Protein AF-A0A6V7NGW8-F1 (afdb_monomer)

pLDDT: mean 81.23, std 18.06, range [27.22, 96.5]

Organism: NCBI:txid296719

Foldseek 3Di:
DDDDDDDPDDPPPDQDQAKDWDWDADLVRDIAIEIEGSVCCSVCVVVDDQLFDKDKDDWDKDQPPDFAAADPDRIHIYDDPPIDIDTDDDPDPPPPSDDFDADDPVCVVVCVVVRRYDHDHDAAFDDKDDWDDPPPPPDTDIDTDGDD

Solvent-accessible surface area (backbone atoms only — not comparable to full-atom values): 9676 Å² total; per-residue (Å²): 141,81,83,86,74,81,84,88,76,75,78,77,85,67,86,57,90,44,59,42,81,45,81,46,69,49,100,82,73,52,61,37,44,31,37,28,48,44,93,48,20,68,72,48,56,87,76,60,59,90,90,64,49,67,53,74,46,66,60,45,79,42,76,50,81,63,64,55,29,85,56,100,40,70,43,28,39,38,56,51,96,74,38,44,79,43,81,56,93,67,91,71,80,69,89,74,75,72,86,81,67,70,56,59,72,89,51,52,72,77,43,66,93,49,57,53,52,58,80,38,80,82,62,47,80,75,46,72,54,74,77,41,55,72,89,82,47,98,52,76,44,64,54,72,43,68,44,117

Structure (mmCIF, N/CA/C/O backbone):
data_AF-A0A6V7NGW8-F1
#
_entry.id   AF-A0A6V7NGW8-F1
#
loop_
_atom_site.group_PDB
_atom_site.id
_atom_site.type_symbol
_atom_site.label_atom_id
_atom_site.label_alt_id
_atom_site.label_comp_id
_atom_site.label_asym_id
_atom_site.label_entity_id
_atom_site.label_seq_id
_atom_site.pdbx_PDB_ins_code
_atom_site.Cartn_x
_atom_site.Cartn_y
_atom_site.Cartn_z
_atom_site.occupancy
_atom_site.B_iso_or_equiv
_atom_site.auth_seq_id
_atom_site.auth_comp_id
_atom_site.auth_asym_id
_atom_site.auth_atom_id
_atom_site.pdbx_PDB_model_num
ATOM 1 N N . MET A 1 1 ? -22.404 27.599 -15.598 1.00 33.62 1 MET A N 1
ATOM 2 C CA . MET A 1 1 ? -21.267 26.719 -15.937 1.00 33.62 1 MET A CA 1
ATOM 3 C C . MET A 1 1 ? -20.062 27.189 -15.145 1.00 33.62 1 MET A C 1
ATOM 5 O O . MET A 1 1 ? -19.539 28.249 -15.450 1.00 33.62 1 MET A O 1
ATOM 9 N N . ALA A 1 2 ? -19.685 26.468 -14.091 1.00 27.22 2 ALA A N 1
ATOM 10 C CA . ALA A 1 2 ? -18.487 26.752 -13.308 1.00 27.22 2 ALA A CA 1
ATOM 11 C C . ALA A 1 2 ? -17.600 25.507 -13.375 1.00 27.22 2 ALA A C 1
ATOM 13 O O . ALA A 1 2 ? -17.981 24.446 -12.884 1.00 27.22 2 ALA A O 1
ATOM 14 N N . GLY A 1 3 ? -16.470 25.623 -14.073 1.00 31.20 3 GLY A N 1
ATOM 15 C CA . GLY A 1 3 ? -15.442 24.592 -14.102 1.00 31.20 3 GLY A CA 1
ATOM 16 C C . GLY A 1 3 ? -14.698 24.587 -12.772 1.00 31.20 3 GLY A C 1
ATOM 17 O O . GLY A 1 3 ? -14.159 25.612 -12.360 1.00 31.20 3 GLY A O 1
ATOM 18 N N . LEU A 1 4 ? -14.689 23.441 -12.095 1.00 32.66 4 LEU A N 1
ATOM 19 C CA . LEU A 1 4 ? -13.860 23.199 -10.919 1.00 32.66 4 LEU A CA 1
ATOM 20 C C . LEU A 1 4 ? -12.409 23.030 -11.379 1.00 32.66 4 LEU A C 1
ATOM 22 O O . LEU A 1 4 ? -12.012 21.974 -11.867 1.00 32.66 4 LEU A O 1
ATOM 26 N N . GLY A 1 5 ? -11.640 24.111 -11.262 1.00 30.05 5 GLY A N 1
ATOM 27 C CA . GLY A 1 5 ? -10.188 24.081 -11.366 1.00 30.05 5 GLY A CA 1
ATOM 28 C C . GLY A 1 5 ? -9.586 23.348 -10.168 1.00 30.05 5 GLY A C 1
ATOM 29 O O . GLY A 1 5 ? -10.006 23.546 -9.029 1.00 30.05 5 GLY A O 1
ATOM 30 N N . ALA A 1 6 ? -8.608 22.488 -10.441 1.00 36.88 6 ALA A N 1
ATOM 31 C CA . ALA A 1 6 ? -7.789 21.845 -9.426 1.00 36.88 6 ALA A CA 1
ATOM 32 C C . ALA A 1 6 ? -7.077 22.897 -8.554 1.00 36.88 6 ALA A C 1
ATOM 34 O O . ALA A 1 6 ? -6.553 23.886 -9.068 1.00 36.88 6 ALA A O 1
ATOM 35 N N . LEU A 1 7 ? -7.046 22.674 -7.238 1.00 33.72 7 LEU A N 1
ATOM 36 C CA . LEU A 1 7 ? -6.312 23.514 -6.289 1.00 33.72 7 LEU A CA 1
ATOM 37 C C . LEU A 1 7 ? -4.793 23.414 -6.553 1.00 33.72 7 LEU A C 1
ATOM 39 O O . LEU A 1 7 ? -4.253 22.304 -6.518 1.00 33.72 7 LEU A O 1
ATOM 43 N N . PRO A 1 8 ? -4.078 24.531 -6.786 1.00 37.53 8 PRO A N 1
ATOM 44 C CA . PRO A 1 8 ? -2.628 24.534 -6.905 1.00 37.53 8 PRO A CA 1
ATOM 45 C C . PRO A 1 8 ? -2.020 24.684 -5.505 1.00 37.53 8 PRO A C 1
ATOM 47 O O . PRO A 1 8 ? -2.294 25.659 -4.810 1.00 37.53 8 PRO A O 1
ATOM 50 N N . GLY A 1 9 ? -1.200 23.726 -5.070 1.00 37.72 9 GLY A N 1
ATOM 51 C CA . GLY A 1 9 ? -0.508 23.848 -3.779 1.00 37.72 9 GLY A CA 1
ATOM 52 C C . GLY A 1 9 ? -0.129 22.555 -3.065 1.00 37.72 9 GLY A C 1
ATOM 53 O O . GLY A 1 9 ? 0.377 22.622 -1.949 1.00 37.72 9 GLY A O 1
ATOM 54 N N . GLY A 1 10 ? -0.336 21.382 -3.673 1.00 38.25 10 GLY A N 1
ATOM 55 C CA . GLY A 1 10 ? 0.270 20.158 -3.148 1.00 38.25 10 GLY A CA 1
ATOM 56 C C . GLY A 1 10 ? 1.799 20.306 -3.104 1.00 38.25 10 GLY A C 1
ATOM 57 O O . GLY A 1 10 ? 2.370 20.847 -4.058 1.00 38.25 10 GLY A O 1
ATOM 58 N N . PRO A 1 11 ? 2.479 19.876 -2.023 1.00 35.31 11 PRO A N 1
ATOM 59 C CA . PRO A 1 11 ? 3.932 19.937 -1.967 1.00 35.31 11 PRO A CA 1
ATOM 60 C C . PRO A 1 11 ? 4.527 19.200 -3.179 1.00 35.31 11 PRO A C 1
ATOM 62 O O . PRO A 1 11 ? 3.989 18.164 -3.584 1.00 35.31 11 PRO A O 1
ATOM 65 N N . PRO A 1 12 ? 5.617 19.714 -3.777 1.00 33.38 12 PRO A N 1
ATOM 66 C CA . PRO A 1 12 ? 6.262 19.055 -4.903 1.00 33.38 12 PRO A CA 1
ATOM 67 C C . PRO A 1 12 ? 6.609 17.613 -4.527 1.00 33.38 12 PRO A C 1
ATOM 69 O O . PRO A 1 12 ? 7.120 17.361 -3.434 1.00 33.38 12 PRO A O 1
ATOM 72 N N . LEU A 1 13 ? 6.324 16.671 -5.433 1.00 43.47 13 LEU A N 1
ATOM 73 C CA . LEU A 1 13 ? 6.694 15.266 -5.286 1.00 43.47 13 LEU A CA 1
ATOM 74 C C . LEU A 1 13 ? 8.220 15.175 -5.174 1.00 43.47 13 LEU A C 1
ATOM 76 O O . LEU A 1 13 ? 8.941 15.174 -6.171 1.00 43.47 13 LEU A O 1
ATOM 80 N N . VAL A 1 14 ? 8.719 15.145 -3.940 1.00 46.69 14 VAL A N 1
ATOM 81 C CA . VAL A 1 14 ? 10.138 14.963 -3.646 1.00 46.69 14 VAL A CA 1
ATOM 82 C C . VAL A 1 14 ? 10.545 13.597 -4.213 1.00 46.69 14 VAL A C 1
ATOM 84 O O . VAL A 1 14 ? 9.857 12.612 -3.925 1.00 46.69 14 VAL A O 1
ATOM 87 N N . PRO A 1 15 ? 11.632 13.484 -5.001 1.00 42.84 15 PRO A N 1
ATOM 88 C CA . PRO A 1 15 ? 12.119 12.188 -5.458 1.00 42.84 15 PRO A CA 1
ATOM 89 C C . PRO A 1 15 ? 12.397 11.306 -4.235 1.00 42.84 15 PRO A C 1
ATOM 91 O O . PRO A 1 15 ? 13.287 11.579 -3.427 1.00 42.84 15 PRO A O 1
ATOM 94 N N . GLY A 1 16 ? 11.542 10.299 -4.050 1.00 48.00 16 GLY A N 1
ATOM 95 C CA . GLY A 1 16 ? 11.418 9.602 -2.778 1.00 48.00 16 GLY A CA 1
ATOM 96 C C . GLY A 1 16 ? 12.656 8.777 -2.452 1.00 48.00 16 GLY A C 1
ATOM 97 O O . GLY A 1 16 ? 13.037 7.886 -3.208 1.00 48.00 16 GLY A O 1
ATOM 98 N N . ARG A 1 17 ? 13.248 9.037 -1.283 1.00 56.00 17 ARG A N 1
ATOM 99 C CA . ARG A 1 17 ? 14.283 8.191 -0.665 1.00 56.00 17 ARG A CA 1
ATOM 100 C C . ARG A 1 17 ? 13.685 6.991 0.078 1.00 56.00 17 ARG A C 1
ATOM 102 O O . ARG A 1 17 ? 14.427 6.311 0.782 1.00 56.00 17 ARG A O 1
ATOM 109 N N . ASP A 1 18 ? 12.401 6.709 -0.097 1.00 80.88 18 ASP A N 1
ATOM 110 C CA . ASP A 1 18 ? 11.656 5.724 0.686 1.00 80.88 18 ASP A CA 1
ATOM 111 C C . ASP A 1 18 ? 11.080 4.630 -0.218 1.00 80.88 18 ASP A C 1
ATOM 113 O O . ASP A 1 18 ? 10.955 4.813 -1.437 1.00 80.88 18 ASP A O 1
ATOM 117 N N . SER A 1 19 ? 10.749 3.480 0.372 1.00 88.19 19 SER A N 1
ATOM 118 C CA . SER A 1 19 ? 9.971 2.438 -0.303 1.00 88.19 19 SER A CA 1
ATOM 119 C C . SER A 1 19 ? 8.604 2.964 -0.748 1.00 88.19 19 SER A C 1
ATOM 121 O O . SER A 1 19 ? 8.166 4.043 -0.344 1.00 88.19 19 SER A O 1
ATOM 123 N N . LEU A 1 20 ? 7.951 2.212 -1.628 1.00 91.94 20 LEU A N 1
ATOM 124 C CA . LEU A 1 20 ? 6.542 2.404 -1.940 1.00 91.94 20 LEU A CA 1
ATOM 125 C C . LEU A 1 20 ? 5.742 1.216 -1.435 1.00 91.94 20 LEU A C 1
ATOM 127 O O . LEU A 1 20 ? 6.133 0.069 -1.661 1.00 91.94 20 LEU A O 1
ATOM 131 N N . ASP A 1 21 ? 4.597 1.527 -0.853 1.00 92.31 21 ASP A N 1
ATOM 132 C CA . ASP A 1 21 ? 3.555 0.586 -0.489 1.00 92.31 21 ASP A CA 1
ATOM 133 C C . ASP A 1 21 ? 2.358 0.825 -1.408 1.00 92.31 21 ASP A C 1
ATOM 135 O O . ASP A 1 21 ? 1.994 1.964 -1.700 1.00 92.31 21 ASP A O 1
ATOM 139 N N . LEU A 1 22 ? 1.792 -0.262 -1.919 1.00 93.81 22 LEU A N 1
ATOM 140 C CA . LEU A 1 22 ? 0.714 -0.260 -2.898 1.00 93.81 22 LEU A CA 1
ATOM 141 C C . LEU A 1 22 ? -0.357 -1.254 -2.460 1.00 93.81 22 LEU A C 1
ATOM 143 O O . LEU A 1 22 ? -0.041 -2.345 -1.984 1.00 93.81 22 LEU A O 1
ATOM 147 N N . ILE A 1 23 ? -1.619 -0.916 -2.692 1.00 93.69 23 ILE A N 1
ATOM 148 C CA . ILE A 1 23 ? -2.730 -1.863 -2.613 1.00 93.69 23 ILE A CA 1
ATOM 149 C C . ILE A 1 23 ? -3.210 -2.086 -4.041 1.00 93.69 23 ILE A C 1
ATOM 151 O O . ILE A 1 23 ? -3.611 -1.145 -4.720 1.00 93.69 23 ILE A O 1
ATOM 155 N N . LEU A 1 24 ? -3.111 -3.324 -4.516 1.00 93.50 24 LEU A N 1
ATOM 156 C CA . LEU A 1 24 ? -3.559 -3.709 -5.849 1.00 93.50 24 LEU A CA 1
ATOM 157 C C . LEU A 1 24 ? -4.895 -4.431 -5.728 1.00 93.50 24 LEU A C 1
ATOM 159 O O . LEU A 1 24 ? -5.032 -5.315 -4.884 1.00 93.50 24 LEU A O 1
ATOM 163 N N . ILE A 1 25 ? -5.844 -4.076 -6.587 1.00 92.00 25 ILE A N 1
ATOM 164 C CA . ILE A 1 25 ? -7.174 -4.683 -6.655 1.00 92.00 25 ILE A CA 1
ATOM 165 C C . ILE A 1 25 ? -7.317 -5.303 -8.043 1.00 92.00 25 ILE A C 1
ATOM 167 O O . ILE A 1 25 ? -6.977 -4.669 -9.043 1.00 92.00 25 ILE A O 1
ATOM 171 N N . ASN A 1 26 ? -7.751 -6.561 -8.110 1.00 89.12 26 ASN A N 1
ATOM 172 C CA . ASN A 1 26 ? -8.060 -7.207 -9.385 1.00 89.12 26 ASN A CA 1
ATOM 173 C C . ASN A 1 26 ? -9.540 -7.035 -9.769 1.00 89.12 26 ASN A C 1
ATOM 175 O O . ASN A 1 26 ? -10.355 -6.593 -8.968 1.00 89.12 26 ASN A O 1
ATOM 179 N N . GLU A 1 27 ? -9.901 -7.478 -10.973 1.00 84.81 27 GLU A N 1
ATOM 180 C CA . GLU A 1 27 ? -11.271 -7.435 -11.520 1.00 84.81 27 GLU A CA 1
ATOM 181 C C . GLU A 1 27 ? -12.342 -8.147 -10.666 1.00 84.81 27 GLU A C 1
ATOM 183 O O . GLU A 1 27 ? -13.536 -7.971 -10.886 1.00 84.81 27 GLU A O 1
ATOM 188 N N . LYS A 1 28 ? -11.931 -8.990 -9.709 1.00 86.50 28 LYS A N 1
ATOM 189 C CA . LYS A 1 28 ? -12.827 -9.717 -8.798 1.00 86.50 28 LYS A CA 1
ATOM 190 C C . LYS A 1 28 ? -12.952 -9.037 -7.431 1.00 86.50 28 LYS A C 1
ATOM 192 O O . LYS A 1 28 ? -13.548 -9.629 -6.534 1.00 86.50 28 LYS A O 1
ATOM 197 N N . GLY A 1 29 ? -12.352 -7.861 -7.241 1.00 87.06 29 GLY A N 1
ATOM 198 C CA . GLY A 1 29 ? -12.326 -7.169 -5.953 1.00 87.06 29 GLY A CA 1
ATOM 199 C C . GLY A 1 29 ? -11.456 -7.873 -4.906 1.00 87.06 29 GLY A C 1
ATOM 200 O O . GLY A 1 29 ? -11.734 -7.796 -3.714 1.00 87.06 29 GLY A O 1
ATOM 201 N N . VAL A 1 30 ? -10.431 -8.624 -5.328 1.00 89.75 30 VAL A N 1
ATOM 202 C CA . VAL A 1 30 ? -9.442 -9.205 -4.408 1.00 89.75 30 VAL A CA 1
ATOM 203 C C . VAL A 1 30 ? -8.277 -8.240 -4.273 1.00 89.75 30 VAL A C 1
ATOM 205 O O . VAL A 1 30 ? -7.632 -7.900 -5.269 1.00 89.75 30 VAL A O 1
ATOM 208 N N . GLN A 1 31 ? -7.976 -7.852 -3.034 1.00 93.00 31 GLN A N 1
ATOM 209 C CA . GLN A 1 31 ? -6.876 -6.946 -2.730 1.00 93.00 31 GLN A CA 1
ATOM 210 C C . GLN A 1 31 ? -5.596 -7.703 -2.361 1.00 93.00 31 GLN A C 1
ATOM 212 O O . GLN A 1 31 ? -5.618 -8.759 -1.716 1.00 93.00 31 GLN A O 1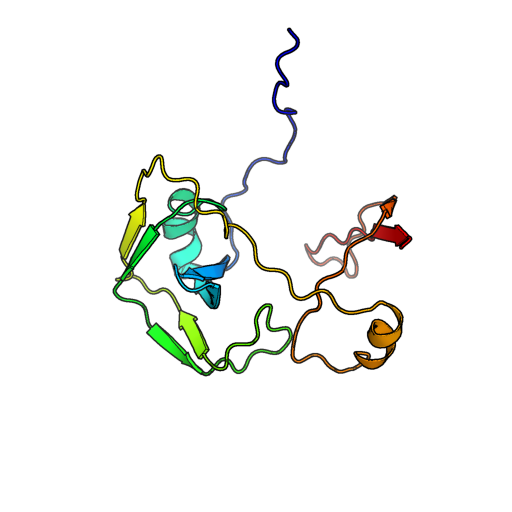
ATOM 217 N N . ILE A 1 32 ? -4.451 -7.140 -2.735 1.00 94.50 32 ILE A N 1
ATOM 218 C CA . ILE A 1 32 ? -3.139 -7.611 -2.297 1.00 94.50 32 ILE A CA 1
ATOM 219 C C . ILE A 1 32 ? -2.203 -6.432 -2.038 1.00 94.50 32 ILE A C 1
ATOM 221 O O . ILE A 1 32 ? -2.119 -5.490 -2.826 1.00 94.50 32 ILE A O 1
ATOM 225 N N . HIS A 1 33 ? -1.483 -6.494 -0.918 1.00 95.25 33 HIS A N 1
ATOM 226 C CA . HIS A 1 33 ? -0.435 -5.529 -0.597 1.00 95.25 33 HIS A CA 1
ATOM 227 C C . HIS A 1 33 ? 0.798 -5.810 -1.455 1.00 95.25 33 HIS A C 1
ATOM 229 O O . HIS A 1 33 ? 1.238 -6.956 -1.573 1.00 95.25 33 HIS A O 1
ATOM 235 N N . ALA A 1 34 ? 1.362 -4.768 -2.052 1.00 95.38 34 ALA A N 1
ATOM 236 C CA . ALA A 1 34 ? 2.593 -4.830 -2.813 1.00 95.38 34 ALA A CA 1
ATOM 237 C C . ALA A 1 34 ? 3.608 -3.807 -2.292 1.00 95.38 34 ALA A C 1
ATOM 239 O O . ALA A 1 34 ? 3.256 -2.679 -1.960 1.00 95.38 34 ALA A O 1
ATOM 240 N N . VAL A 1 35 ? 4.882 -4.200 -2.250 1.00 94.06 35 VAL A N 1
ATOM 241 C CA . VAL A 1 35 ? 5.982 -3.349 -1.784 1.00 94.06 35 VAL A CA 1
ATOM 242 C C . VAL A 1 35 ? 7.054 -3.216 -2.852 1.00 94.06 35 VAL A C 1
ATOM 244 O O . VAL A 1 35 ? 7.576 -4.207 -3.380 1.00 94.06 35 VAL A O 1
ATOM 247 N N . ILE A 1 36 ? 7.457 -1.973 -3.101 1.00 94.38 36 ILE A N 1
ATOM 248 C CA . ILE A 1 36 ? 8.620 -1.619 -3.906 1.00 94.38 36 ILE A CA 1
ATOM 249 C C . ILE A 1 36 ? 9.702 -1.105 -2.968 1.00 94.38 36 ILE A C 1
A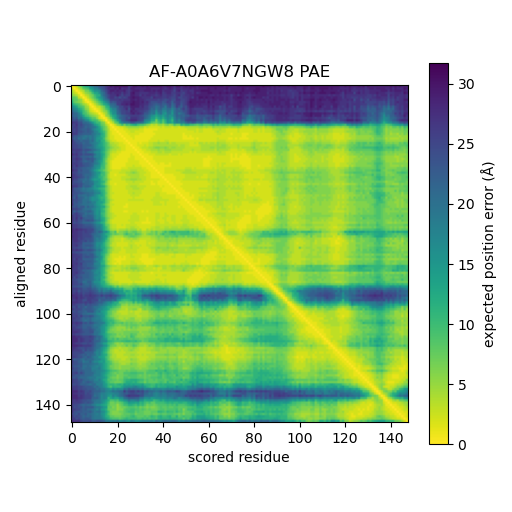TOM 251 O O . ILE A 1 36 ? 9.597 -0.031 -2.375 1.00 94.38 36 ILE A O 1
ATOM 255 N N . LYS A 1 37 ? 10.784 -1.874 -2.838 1.00 91.94 37 LYS A N 1
ATOM 256 C CA . LYS A 1 37 ? 11.924 -1.475 -2.008 1.00 91.94 37 LYS A CA 1
ATOM 257 C C . LYS A 1 37 ? 12.525 -0.172 -2.527 1.00 91.94 37 LYS A C 1
ATOM 259 O O . LYS A 1 37 ? 12.565 0.061 -3.733 1.00 91.94 37 LYS A O 1
ATOM 264 N N . LYS A 1 38 ? 13.090 0.626 -1.618 1.00 90.31 38 LYS A N 1
ATOM 265 C CA . LYS A 1 38 ? 13.771 1.902 -1.905 1.00 90.31 38 LYS A CA 1
ATOM 266 C C . LYS A 1 38 ? 14.682 1.860 -3.137 1.00 90.31 38 LYS A C 1
ATOM 268 O O . LYS A 1 38 ? 14.666 2.785 -3.938 1.00 90.31 38 LYS A O 1
ATOM 273 N N . VAL A 1 39 ? 15.431 0.768 -3.313 1.00 90.44 39 VAL A N 1
ATOM 274 C CA . VAL A 1 39 ? 16.374 0.582 -4.432 1.00 90.44 39 VAL A CA 1
ATOM 275 C C . VAL A 1 39 ? 15.696 0.600 -5.811 1.00 90.44 39 VAL A C 1
ATOM 277 O O . VAL A 1 39 ? 16.334 0.931 -6.802 1.00 90.44 39 VAL A O 1
ATOM 280 N N . HIS A 1 40 ? 14.407 0.257 -5.874 1.00 90.56 40 HIS A N 1
ATOM 281 C CA . HIS A 1 40 ? 13.601 0.233 -7.095 1.00 90.56 40 HIS A CA 1
ATOM 282 C C . HIS A 1 40 ? 12.537 1.342 -7.123 1.00 90.56 40 HIS A C 1
ATOM 284 O O . HIS A 1 40 ? 11.988 1.635 -8.182 1.00 90.56 40 HIS A O 1
ATOM 290 N N . ALA A 1 41 ? 12.253 1.986 -5.987 1.00 91.06 41 ALA A N 1
ATOM 291 C CA . ALA A 1 41 ? 11.190 2.979 -5.864 1.00 91.06 41 ALA A CA 1
ATOM 292 C C . ALA A 1 41 ? 11.367 4.146 -6.846 1.00 91.06 41 ALA A C 1
ATOM 294 O O . ALA A 1 41 ? 10.407 4.530 -7.503 1.00 91.06 41 ALA A O 1
ATOM 295 N N . THR A 1 42 ? 12.586 4.665 -7.017 1.00 90.00 42 THR A N 1
ATOM 296 C CA . THR A 1 42 ? 12.860 5.766 -7.959 1.00 90.00 42 THR A CA 1
ATOM 297 C C . THR A 1 42 ? 12.481 5.421 -9.401 1.00 90.00 42 THR A C 1
ATOM 299 O O . THR A 1 42 ? 12.019 6.294 -10.127 1.00 90.00 42 THR A O 1
ATOM 302 N N . HIS A 1 43 ? 12.636 4.157 -9.809 1.00 90.81 43 HIS A N 1
ATOM 303 C CA . HIS A 1 43 ? 12.274 3.702 -11.152 1.00 90.81 43 HIS A CA 1
ATOM 304 C C . HIS A 1 43 ? 10.755 3.590 -11.333 1.00 90.81 43 HIS A C 1
ATOM 306 O O . HIS A 1 43 ? 10.223 4.016 -12.352 1.00 90.81 43 HIS A O 1
ATOM 312 N N . PHE A 1 44 ? 10.054 3.045 -10.336 1.00 92.25 44 PHE A N 1
ATOM 313 C CA . PHE A 1 44 ? 8.622 2.759 -10.444 1.00 92.25 44 PHE A CA 1
ATOM 314 C C . PHE A 1 44 ? 7.706 3.930 -10.067 1.00 92.25 44 PHE A C 1
ATOM 316 O O . PHE A 1 44 ? 6.596 4.002 -10.582 1.00 92.25 44 PHE A O 1
ATOM 323 N N . ARG A 1 45 ? 8.157 4.870 -9.222 1.00 91.25 45 ARG A N 1
ATOM 324 C CA . ARG A 1 45 ? 7.394 6.070 -8.818 1.00 91.25 45 ARG A CA 1
ATOM 325 C C . ARG A 1 45 ? 6.728 6.811 -9.987 1.00 91.25 45 ARG A C 1
ATOM 327 O O . ARG A 1 45 ? 5.536 7.065 -9.883 1.00 91.25 45 ARG A O 1
ATOM 334 N N . PRO A 1 46 ? 7.429 7.157 -11.082 1.00 91.88 46 PRO A N 1
ATOM 335 C CA . PRO A 1 46 ? 6.803 7.879 -12.192 1.00 91.88 46 PRO A CA 1
ATOM 336 C C . PRO A 1 46 ? 5.882 7.010 -13.066 1.00 91.88 46 PRO A C 1
ATOM 338 O O . PRO A 1 46 ? 5.170 7.553 -13.902 1.00 91.88 46 PRO A O 1
ATOM 341 N N . LEU A 1 47 ? 5.909 5.681 -12.914 1.00 91.94 47 LEU A N 1
ATOM 342 C CA . LEU A 1 47 ? 5.147 4.742 -13.748 1.00 91.94 47 LEU A CA 1
ATOM 343 C C . LEU A 1 47 ? 3.784 4.376 -13.148 1.00 91.94 47 LEU A C 1
ATOM 345 O O . LEU A 1 47 ? 2.931 3.843 -13.854 1.00 91.94 47 LEU A O 1
ATOM 349 N N . ILE A 1 48 ? 3.595 4.619 -11.850 1.00 92.06 48 ILE A N 1
ATOM 350 C CA . ILE A 1 48 ? 2.414 4.195 -11.100 1.00 92.06 48 ILE A CA 1
ATOM 351 C C . ILE A 1 48 ? 1.662 5.426 -10.609 1.00 92.06 48 ILE A C 1
ATOM 353 O O . ILE A 1 48 ? 2.220 6.290 -9.937 1.00 92.06 48 ILE A O 1
ATOM 357 N N . GLN A 1 49 ? 0.371 5.462 -10.908 1.00 90.69 49 GLN A N 1
ATOM 358 C CA . GLN A 1 49 ? -0.572 6.461 -10.446 1.00 90.69 49 GLN A CA 1
ATOM 359 C C . GLN A 1 49 ? -1.797 5.751 -9.868 1.00 90.69 49 GLN A C 1
ATOM 361 O O . GLN A 1 49 ? -2.312 4.793 -10.445 1.00 90.69 49 GLN A O 1
ATOM 366 N N . GLU A 1 50 ? -2.262 6.224 -8.717 1.00 89.75 50 GLU A N 1
ATOM 367 C CA . GLU A 1 50 ? -3.475 5.718 -8.080 1.00 89.75 50 GLU A CA 1
ATOM 368 C C . GLU A 1 50 ? -4.700 5.866 -9.001 1.00 89.75 50 GLU A C 1
ATOM 370 O O . GLU A 1 50 ? -4.817 6.825 -9.768 1.00 89.75 50 GLU A O 1
ATOM 375 N 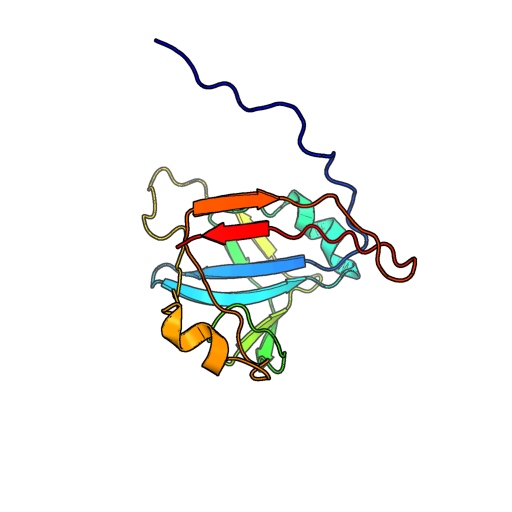N . GLY A 1 51 ? -5.608 4.887 -8.950 1.00 86.88 51 GLY A N 1
ATOM 376 C CA . GLY A 1 51 ? -6.832 4.865 -9.757 1.00 86.88 51 GLY A CA 1
ATOM 377 C C . GLY A 1 51 ? -6.638 4.496 -11.235 1.00 86.88 51 GLY A C 1
ATOM 378 O O . GLY A 1 51 ? -7.610 4.508 -11.992 1.00 86.88 51 GLY A O 1
ATOM 379 N N . LYS A 1 52 ? -5.411 4.170 -11.661 1.00 88.12 52 LYS A N 1
ATOM 380 C CA . LYS A 1 52 ? -5.104 3.646 -13.000 1.00 88.12 52 LYS A CA 1
ATOM 381 C C . LYS A 1 52 ? -5.033 2.120 -13.005 1.00 88.12 52 LYS A C 1
ATOM 383 O O . LYS A 1 52 ? -4.780 1.488 -11.983 1.00 88.12 52 LYS A O 1
ATOM 388 N N . ILE A 1 53 ? -5.237 1.539 -14.186 1.00 89.12 53 ILE A N 1
ATOM 389 C CA . ILE A 1 53 ? -5.246 0.090 -14.394 1.00 89.12 53 ILE A CA 1
ATOM 390 C C . ILE A 1 53 ? -3.939 -0.329 -15.058 1.00 89.12 53 ILE A C 1
ATOM 392 O O . ILE A 1 53 ? -3.499 0.279 -16.037 1.00 89.12 53 ILE A O 1
ATOM 396 N N . TYR A 1 54 ? -3.334 -1.393 -14.538 1.00 92.38 54 TYR A N 1
ATOM 397 C CA . TYR A 1 54 ? -2.032 -1.872 -14.980 1.00 92.38 54 TYR A CA 1
ATOM 398 C C . TYR A 1 54 ? -2.032 -3.378 -15.209 1.00 92.38 54 TYR A C 1
ATOM 400 O O . TYR A 1 54 ? -2.589 -4.140 -14.422 1.00 92.38 54 TYR A O 1
ATOM 408 N N . VAL A 1 55 ? -1.303 -3.812 -16.235 1.00 94.19 55 VAL A N 1
ATOM 409 C CA . VAL A 1 55 ? -0.765 -5.174 -16.295 1.00 94.19 55 VAL A CA 1
ATOM 410 C C . VAL A 1 55 ? 0.587 -5.165 -15.602 1.00 94.19 55 VAL A C 1
ATOM 412 O O . VAL A 1 55 ? 1.486 -4.424 -16.004 1.00 94.19 55 VAL A O 1
ATOM 415 N N . ILE A 1 56 ? 0.732 -5.997 -14.574 1.00 95.94 56 ILE A N 1
ATOM 416 C CA . ILE A 1 56 ? 1.968 -6.135 -13.802 1.00 95.94 56 ILE A CA 1
ATOM 417 C C . ILE A 1 56 ? 2.435 -7.585 -13.918 1.00 95.94 56 ILE A C 1
ATOM 419 O O . ILE A 1 56 ? 1.645 -8.510 -13.744 1.00 95.94 56 ILE A O 1
ATOM 423 N N . SER A 1 57 ? 3.711 -7.802 -14.230 1.00 96.50 57 SER A N 1
ATOM 424 C CA . SER A 1 57 ? 4.284 -9.143 -14.420 1.00 96.50 57 SER A CA 1
ATOM 425 C C . SER A 1 57 ? 5.711 -9.237 -13.882 1.00 96.50 57 SER A C 1
ATOM 427 O O . SER A 1 57 ? 6.336 -8.218 -13.589 1.00 96.50 57 SER A O 1
ATOM 429 N N . ASN A 1 58 ? 6.233 -10.461 -13.738 1.00 96.50 58 ASN A N 1
ATOM 430 C CA . ASN A 1 58 ? 7.585 -10.742 -13.230 1.00 96.50 58 ASN A CA 1
ATOM 431 C C . ASN A 1 58 ? 7.836 -10.185 -11.816 1.00 96.50 58 ASN A C 1
ATOM 433 O O . ASN A 1 58 ? 8.862 -9.563 -11.530 1.00 96.50 58 ASN A O 1
ATOM 437 N N . PHE A 1 59 ? 6.871 -10.386 -10.923 1.00 96.19 59 PHE A N 1
ATOM 438 C CA . PHE A 1 59 ? 6.966 -10.017 -9.513 1.00 96.19 59 PHE A CA 1
ATOM 439 C C . PHE A 1 59 ? 7.109 -11.257 -8.625 1.00 96.19 59 PHE A C 1
ATOM 441 O O . PHE A 1 59 ? 6.828 -12.380 -9.044 1.00 96.19 59 PHE A O 1
ATOM 448 N N . LYS A 1 60 ? 7.535 -11.058 -7.374 1.00 95.75 60 LYS A N 1
ATOM 449 C CA . LYS A 1 60 ? 7.636 -12.137 -6.386 1.00 95.75 60 LYS A CA 1
ATOM 450 C C . LYS A 1 60 ? 6.425 -12.131 -5.461 1.00 95.75 60 LYS A C 1
ATOM 452 O O . LYS A 1 60 ? 6.086 -11.083 -4.924 1.00 95.75 60 LYS A O 1
ATOM 457 N N . VAL A 1 61 ? 5.833 -13.298 -5.220 1.00 95.94 61 VAL A N 1
ATOM 458 C CA . VAL A 1 61 ? 4.814 -13.494 -4.177 1.00 95.94 61 VAL A CA 1
ATOM 459 C C . VAL A 1 61 ? 5.490 -14.030 -2.918 1.00 95.94 61 VAL A C 1
ATOM 461 O O . VAL A 1 61 ? 6.321 -14.936 -2.984 1.00 95.94 61 VAL A O 1
ATOM 464 N N . LEU A 1 62 ? 5.169 -13.442 -1.772 1.00 94.88 62 LEU A N 1
ATOM 465 C CA . LEU A 1 62 ? 5.731 -13.777 -0.468 1.00 94.88 62 LEU A CA 1
ATOM 466 C C . LEU A 1 62 ? 4.597 -13.934 0.552 1.00 94.88 62 LEU A C 1
ATOM 468 O O . LEU A 1 62 ? 3.583 -13.252 0.418 1.00 94.88 62 LEU A O 1
ATOM 472 N N . PRO A 1 63 ? 4.747 -14.766 1.596 1.00 94.00 63 PRO A N 1
ATOM 473 C CA . PRO A 1 63 ? 3.843 -14.724 2.739 1.00 94.00 63 PRO A CA 1
ATOM 474 C C . PRO A 1 63 ? 3.866 -13.334 3.383 1.00 94.00 63 PRO A C 1
ATOM 476 O O . PRO A 1 63 ? 4.941 -12.799 3.667 1.00 94.00 63 PRO A O 1
ATOM 479 N N . ASN A 1 64 ? 2.693 -12.763 3.643 1.00 90.50 64 ASN A N 1
ATOM 480 C CA . ASN A 1 64 ? 2.567 -11.508 4.362 1.00 90.50 64 ASN A CA 1
ATOM 481 C C . ASN A 1 64 ? 2.769 -11.777 5.858 1.00 90.50 64 ASN A C 1
ATOM 483 O O . ASN A 1 64 ? 1.909 -12.350 6.523 1.00 90.50 64 ASN A O 1
ATOM 487 N N . ARG A 1 65 ? 3.944 -11.411 6.374 1.00 83.81 65 ARG A N 1
ATOM 488 C CA . ARG A 1 65 ? 4.306 -11.535 7.797 1.00 83.81 65 ARG A CA 1
ATOM 489 C C . ARG A 1 65 ? 4.372 -10.178 8.499 1.00 83.81 65 ARG A C 1
ATOM 491 O O . ARG A 1 65 ? 4.900 -10.100 9.601 1.00 83.81 65 ARG A O 1
ATOM 498 N N . LEU A 1 66 ? 3.875 -9.125 7.852 1.00 81.00 66 LEU A N 1
ATOM 499 C CA . LEU A 1 66 ? 3.891 -7.777 8.403 1.00 81.00 66 LEU A CA 1
ATOM 500 C C . LEU A 1 66 ? 2.808 -7.623 9.475 1.00 81.00 66 LEU A C 1
ATOM 502 O O . LEU A 1 66 ? 1.745 -8.246 9.391 1.00 81.00 66 LEU A O 1
ATOM 506 N N . SER A 1 67 ? 3.101 -6.784 10.461 1.00 83.56 67 SER A N 1
ATOM 507 C CA . SER A 1 67 ? 2.086 -6.099 11.261 1.00 83.56 67 SER A CA 1
ATOM 508 C C . SER A 1 67 ? 1.532 -4.920 10.452 1.00 83.56 67 SER A C 1
ATOM 510 O O . SER A 1 67 ? 2.158 -4.484 9.486 1.00 83.56 67 SER A O 1
ATOM 512 N N . PHE A 1 68 ? 0.375 -4.399 10.843 1.00 84.62 68 PHE A N 1
ATOM 513 C CA . PHE A 1 68 ? -0.308 -3.260 10.231 1.00 84.62 68 PHE A CA 1
ATOM 514 C C . PHE A 1 68 ? -0.634 -3.491 8.756 1.00 84.62 68 PHE A C 1
ATOM 516 O O . PHE A 1 68 ? -0.431 -2.628 7.903 1.00 84.62 68 PHE A O 1
ATOM 523 N N . ARG A 1 69 ? -1.134 -4.687 8.437 1.00 89.81 69 ARG A N 1
ATOM 524 C CA . ARG A 1 69 ? -1.510 -5.033 7.067 1.00 89.81 69 ARG A CA 1
ATOM 525 C C . ARG A 1 69 ? -2.677 -4.151 6.626 1.00 89.81 69 ARG A C 1
ATOM 527 O O . ARG A 1 69 ? -3.688 -4.120 7.329 1.00 89.81 69 ARG A O 1
ATOM 534 N N . PRO A 1 70 ? -2.579 -3.490 5.464 1.00 88.69 70 PRO A N 1
ATOM 535 C CA . PRO A 1 70 ? -3.674 -2.671 4.959 1.00 88.69 70 PRO A CA 1
ATOM 536 C C . PRO A 1 70 ? -4.825 -3.508 4.392 1.00 88.69 70 PRO A C 1
ATOM 538 O O . PRO A 1 70 ? -5.914 -2.988 4.215 1.00 88.69 70 PRO A O 1
ATOM 541 N N . VAL A 1 71 ? -4.587 -4.788 4.077 1.00 91.00 71 VAL A N 1
ATOM 542 C CA . VAL A 1 71 ? -5.585 -5.685 3.479 1.00 91.00 71 VAL A CA 1
ATOM 543 C C . VAL A 1 71 ? -5.499 -7.087 4.072 1.00 91.00 71 VAL A C 1
ATOM 545 O O . VAL A 1 71 ? -4.413 -7.565 4.423 1.00 91.00 71 VAL A O 1
ATOM 548 N N . HIS A 1 72 ? -6.639 -7.775 4.129 1.00 89.81 72 HIS A N 1
ATOM 549 C CA . HIS A 1 72 ? -6.767 -9.146 4.622 1.00 89.81 72 HIS A CA 1
ATOM 550 C C . HIS A 1 72 ? -6.291 -10.174 3.580 1.00 89.81 72 HIS A C 1
ATOM 552 O O . HIS A 1 72 ? -7.074 -10.906 2.978 1.00 89.81 72 HIS A O 1
ATOM 558 N N . ASN A 1 73 ? -4.976 -10.238 3.356 1.00 90.75 73 ASN A N 1
ATOM 559 C CA . ASN A 1 73 ? -4.353 -11.232 2.484 1.00 90.75 73 ASN A CA 1
ATOM 560 C C . ASN A 1 73 ? -3.118 -11.856 3.153 1.00 90.75 73 ASN A C 1
ATOM 562 O O . ASN A 1 73 ? -2.238 -11.158 3.663 1.00 90.75 73 ASN A O 1
ATOM 566 N N . ASN A 1 74 ? -3.041 -13.189 3.127 1.00 92.50 74 ASN A N 1
ATOM 567 C CA . ASN A 1 74 ? -1.917 -13.955 3.676 1.00 92.50 74 ASN A CA 1
ATOM 568 C C . ASN A 1 74 ? -0.651 -13.866 2.815 1.00 92.50 74 ASN A C 1
ATOM 570 O O . ASN A 1 74 ? 0.410 -14.325 3.242 1.00 92.50 74 ASN A O 1
ATOM 574 N N . TYR A 1 75 ? -0.747 -13.276 1.625 1.00 94.94 75 TYR A N 1
ATOM 575 C CA . TYR A 1 75 ? 0.359 -13.046 0.711 1.00 94.94 75 TYR A CA 1
ATOM 576 C C . TYR A 1 75 ? 0.510 -11.562 0.387 1.00 94.94 75 TYR A C 1
ATOM 578 O O . TYR A 1 75 ? -0.423 -10.770 0.495 1.00 94.94 75 TYR A O 1
ATOM 586 N N . MET A 1 76 ? 1.718 -11.198 -0.021 1.00 95.38 76 MET A N 1
ATOM 587 C CA . MET A 1 76 ? 2.070 -9.879 -0.521 1.00 95.38 76 MET A CA 1
ATOM 588 C C . MET A 1 76 ? 2.948 -10.014 -1.763 1.00 95.38 76 MET A C 1
ATOM 590 O O . MET A 1 76 ? 3.629 -11.026 -1.963 1.00 95.38 76 MET A O 1
ATOM 594 N N . ILE A 1 77 ? 2.966 -8.972 -2.582 1.00 96.38 77 ILE A N 1
ATOM 595 C CA . ILE A 1 77 ? 3.820 -8.881 -3.760 1.00 96.38 77 ILE A CA 1
ATOM 596 C C . ILE A 1 77 ? 5.058 -8.040 -3.433 1.00 96.38 77 ILE A C 1
ATOM 598 O O . ILE A 1 77 ? 4.985 -7.015 -2.763 1.00 96.38 77 ILE A O 1
ATOM 602 N N . SER A 1 78 ? 6.221 -8.446 -3.934 1.00 95.06 78 SER A N 1
ATOM 603 C CA . SER A 1 78 ? 7.436 -7.636 -3.902 1.00 95.06 78 SER A CA 1
ATOM 604 C C . SER A 1 78 ? 7.944 -7.393 -5.316 1.00 95.06 78 SER A C 1
ATOM 606 O O . SER A 1 78 ? 8.167 -8.342 -6.077 1.00 95.06 78 SER A O 1
ATOM 608 N N . PHE A 1 79 ? 8.1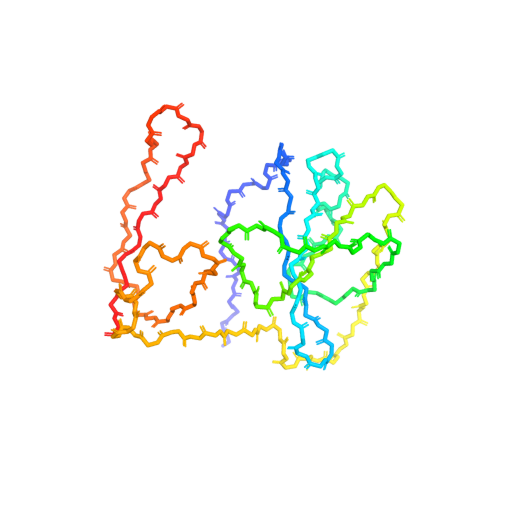30 -6.118 -5.659 1.00 94.94 79 PHE A N 1
ATOM 609 C CA . PHE A 1 79 ? 8.674 -5.717 -6.955 1.00 94.94 79 PHE A CA 1
ATOM 610 C C . PHE A 1 79 ? 10.195 -5.814 -6.926 1.00 94.94 79 PHE A C 1
ATOM 612 O O . PHE A 1 79 ? 10.8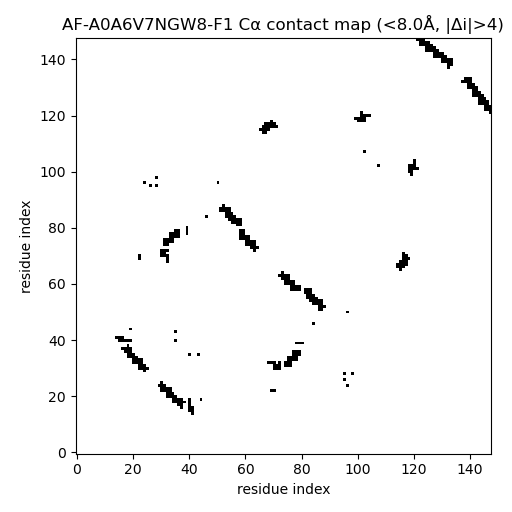41 -5.474 -5.930 1.00 94.94 79 PHE A O 1
ATOM 619 N N . TYR A 1 80 ? 10.758 -6.252 -8.045 1.00 91.44 80 TYR A N 1
ATOM 620 C CA . TYR A 1 80 ? 12.195 -6.362 -8.269 1.00 91.44 80 TYR A CA 1
ATOM 621 C C . TYR A 1 80 ? 12.562 -5.762 -9.630 1.00 91.44 80 TYR A C 1
ATOM 623 O O . TYR A 1 80 ? 11.691 -5.351 -10.391 1.00 91.44 80 TYR A O 1
ATOM 631 N N . ALA A 1 81 ? 13.858 -5.708 -9.945 1.00 89.88 81 ALA A N 1
ATOM 632 C CA . ALA A 1 81 ? 14.373 -5.066 -11.159 1.00 89.88 81 ALA A CA 1
ATOM 633 C C . ALA A 1 81 ? 13.723 -5.546 -12.474 1.00 89.88 81 ALA A C 1
ATOM 635 O O . ALA A 1 81 ? 13.651 -4.780 -13.425 1.00 89.88 81 ALA A O 1
ATOM 636 N N . ILE A 1 82 ? 13.254 -6.797 -12.528 1.00 93.50 82 ILE A N 1
ATOM 637 C CA . ILE A 1 82 ? 12.639 -7.395 -13.725 1.00 93.50 82 ILE A CA 1
ATOM 638 C C . ILE A 1 82 ? 11.114 -7.221 -13.794 1.00 93.50 82 ILE A C 1
ATOM 640 O O . ILE A 1 82 ? 10.500 -7.642 -14.775 1.00 93.50 82 ILE A O 1
ATOM 644 N N . THR A 1 83 ? 10.491 -6.655 -12.754 1.00 96.25 83 THR A N 1
ATOM 645 C CA . THR A 1 83 ? 9.042 -6.441 -12.717 1.00 96.25 83 THR A CA 1
ATOM 646 C C . THR A 1 83 ? 8.645 -5.447 -13.803 1.00 96.25 83 THR A C 1
ATOM 648 O O . THR A 1 83 ? 9.193 -4.352 -13.885 1.00 96.25 83 THR A O 1
ATOM 651 N N . SER A 1 84 ? 7.689 -5.837 -14.643 1.00 95.62 84 SER A N 1
ATOM 652 C CA . SER A 1 84 ? 7.195 -5.015 -15.747 1.00 95.62 84 SER A CA 1
ATOM 653 C C . SER A 1 84 ? 5.814 -4.466 -15.415 1.00 95.62 84 SER A C 1
ATOM 655 O O . SER A 1 84 ? 4.976 -5.192 -14.878 1.00 95.62 84 SER A O 1
ATOM 657 N N . ILE A 1 85 ? 5.589 -3.193 -15.744 1.00 95.31 85 ILE A N 1
ATOM 658 C CA . ILE A 1 85 ? 4.325 -2.480 -15.551 1.00 95.31 85 ILE A CA 1
ATOM 659 C C . ILE A 1 85 ? 3.920 -1.859 -16.883 1.00 95.31 85 ILE A C 1
ATOM 661 O O . ILE A 1 85 ? 4.709 -1.149 -17.507 1.00 95.31 85 ILE A O 1
ATOM 665 N N . LYS A 1 86 ? 2.678 -2.098 -17.298 1.00 94.81 86 LYS A N 1
ATOM 666 C CA . LYS A 1 86 ? 2.080 -1.482 -18.481 1.00 94.81 86 LYS A CA 1
ATOM 667 C C . LYS A 1 86 ? 0.707 -0.923 -18.131 1.00 94.81 86 LYS A C 1
ATOM 669 O O . LYS A 1 86 ? -0.186 -1.689 -17.780 1.00 94.81 86 LYS A O 1
ATOM 674 N N . GLU A 1 87 ? 0.542 0.393 -18.236 1.00 92.62 87 GLU A N 1
ATOM 675 C CA . GLU A 1 87 ? -0.765 1.042 -18.081 1.00 92.62 87 GLU A CA 1
ATOM 676 C C . GLU A 1 87 ? -1.706 0.604 -19.210 1.00 92.62 87 GLU A C 1
ATOM 678 O O . GLU A 1 87 ? -1.322 0.565 -20.384 1.00 92.62 87 GLU A O 1
ATOM 683 N N . ILE A 1 88 ? -2.948 0.292 -18.850 1.00 89.50 88 ILE A N 1
ATOM 684 C CA . ILE A 1 88 ? -4.043 0.098 -19.795 1.00 89.50 88 ILE A CA 1
ATOM 685 C C . ILE A 1 88 ? -4.898 1.362 -19.779 1.00 89.50 88 ILE A C 1
ATOM 687 O O . ILE A 1 88 ? -5.481 1.722 -18.757 1.00 89.50 88 ILE A O 1
ATOM 691 N N . LYS A 1 89 ? -5.017 2.012 -20.940 1.00 84.69 89 LYS A N 1
ATOM 692 C CA . LYS A 1 89 ? -6.014 3.061 -21.158 1.00 84.69 89 LYS A CA 1
ATOM 693 C C . LYS A 1 89 ? -7.329 2.382 -21.517 1.00 84.69 89 LYS A C 1
ATOM 695 O O . LYS A 1 89 ? -7.423 1.767 -22.574 1.00 84.69 89 LYS A O 1
ATOM 700 N N . THR A 1 90 ? -8.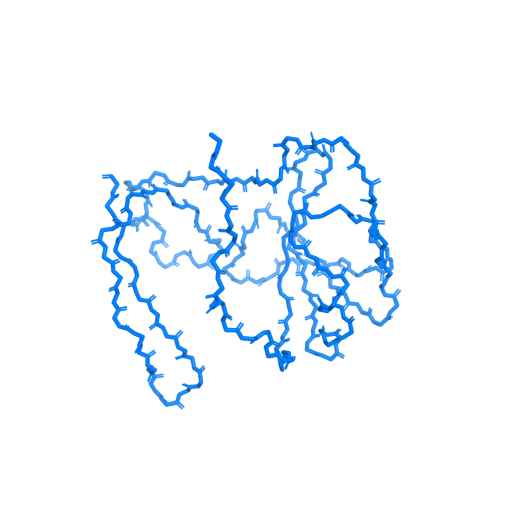305 2.458 -20.625 1.00 73.25 90 THR A N 1
ATOM 701 C CA . THR A 1 90 ? -9.664 1.981 -20.879 1.00 73.25 90 THR A CA 1
ATOM 702 C C . THR A 1 90 ? -10.657 3.089 -20.567 1.00 73.25 90 THR A C 1
ATOM 704 O O . THR A 1 90 ? -10.495 3.810 -19.581 1.00 73.25 90 THR A O 1
ATOM 707 N N . ASP A 1 91 ? -11.675 3.209 -21.416 1.00 65.06 91 ASP A N 1
ATOM 708 C CA . ASP A 1 91 ? -12.819 4.102 -21.213 1.00 65.06 91 ASP A CA 1
ATOM 709 C C . ASP A 1 91 ? -13.881 3.460 -20.303 1.00 65.06 91 ASP A C 1
ATOM 711 O O . ASP A 1 91 ? -14.849 4.106 -19.901 1.00 65.06 91 ASP A O 1
ATOM 715 N N . VAL A 1 92 ? -13.697 2.181 -19.951 1.00 61.91 92 VAL A N 1
ATOM 716 C CA . VAL A 1 92 ? -14.559 1.471 -19.009 1.00 61.91 92 VAL A CA 1
ATOM 717 C C . VAL A 1 92 ? -14.227 1.949 -17.603 1.00 61.91 92 VAL A C 1
ATOM 719 O O . VAL A 1 92 ? -13.161 1.664 -17.053 1.00 61.91 92 VAL A O 1
ATOM 722 N N . ILE A 1 93 ? -15.158 2.696 -17.020 1.00 54.69 93 ILE A N 1
ATOM 723 C CA . ILE A 1 93 ? -15.143 3.035 -15.603 1.00 54.69 93 ILE A CA 1
ATOM 724 C C . ILE A 1 93 ? -15.395 1.729 -14.850 1.00 54.69 93 ILE A C 1
ATOM 726 O O . ILE A 1 93 ? -16.534 1.292 -14.724 1.00 54.69 93 ILE A O 1
ATOM 730 N N . ASP A 1 94 ? -14.328 1.074 -14.396 1.00 59.53 94 ASP A N 1
ATOM 731 C CA . ASP A 1 94 ? -14.473 0.024 -13.398 1.00 59.53 94 ASP A CA 1
ATOM 732 C C . ASP A 1 94 ? -14.975 0.678 -12.104 1.00 59.53 94 ASP A C 1
ATOM 734 O O . ASP A 1 94 ? -14.376 1.625 -11.581 1.00 59.53 94 ASP A O 1
ATOM 738 N N . ASN A 1 95 ? -16.125 0.207 -11.634 1.00 56.03 95 ASN A N 1
ATOM 739 C CA . ASN A 1 95 ? -16.834 0.745 -10.481 1.00 56.03 95 ASN A CA 1
ATOM 740 C C . ASN A 1 95 ? -16.113 0.402 -9.163 1.00 56.03 95 ASN A C 1
ATOM 742 O O . ASN A 1 95 ? -16.442 0.973 -8.126 1.00 56.03 95 ASN A O 1
ATOM 746 N N . GLN A 1 96 ? -15.124 -0.502 -9.189 1.00 64.25 96 GLN A N 1
ATOM 747 C CA . GLN A 1 96 ? -14.380 -0.967 -8.012 1.00 64.25 96 GLN A CA 1
ATOM 748 C C . GLN A 1 96 ? -12.987 -0.330 -7.888 1.00 64.25 96 GLN A C 1
ATOM 750 O O . GLN A 1 96 ? -11.978 -1.008 -7.719 1.00 64.25 96 GLN A O 1
ATOM 755 N N . ARG A 1 97 ? -12.912 1.005 -7.939 1.00 69.31 97 ARG A N 1
ATOM 756 C CA . ARG A 1 97 ? -11.638 1.726 -7.727 1.00 69.31 97 ARG A CA 1
ATOM 757 C C . ARG A 1 97 ? -11.126 1.653 -6.292 1.00 69.31 97 ARG A C 1
ATOM 759 O O . ARG A 1 97 ? -9.923 1.720 -6.073 1.00 69.31 97 ARG A O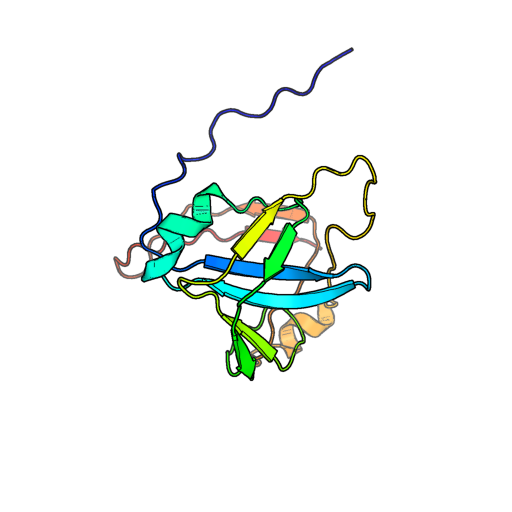 1
ATOM 766 N N . HIS A 1 98 ? -12.040 1.539 -5.335 1.00 76.56 98 HIS A N 1
ATOM 767 C CA . HIS A 1 98 ? -11.725 1.470 -3.917 1.00 76.56 98 HIS A CA 1
ATOM 768 C C . HIS A 1 98 ? -12.585 0.391 -3.274 1.00 76.56 98 HIS A C 1
ATOM 770 O O . HIS A 1 98 ? -13.751 0.218 -3.631 1.00 76.56 98 HIS A O 1
ATOM 776 N N . GLN A 1 99 ? -12.003 -0.300 -2.306 1.00 81.62 99 GLN A N 1
ATOM 777 C CA . GLN A 1 99 ? -12.684 -1.277 -1.477 1.00 81.62 99 GLN A CA 1
ATOM 778 C C . GLN A 1 99 ? -12.289 -0.985 -0.038 1.00 81.62 99 GLN A C 1
ATOM 780 O O . GLN A 1 99 ? -11.099 -0.956 0.275 1.00 81.62 99 GLN A O 1
ATOM 785 N N . PHE A 1 100 ? -13.303 -0.714 0.779 1.00 85.69 100 PHE A N 1
ATOM 786 C CA . PHE A 1 100 ? -13.162 -0.351 2.181 1.00 85.69 100 PHE A CA 1
ATOM 787 C C . PHE A 1 100 ? -13.798 -1.426 3.050 1.00 85.69 100 PHE A C 1
ATOM 789 O O . PHE A 1 100 ? -14.879 -1.930 2.729 1.00 85.69 100 PHE A O 1
ATOM 796 N N . GLU A 1 101 ? -13.155 -1.726 4.168 1.00 85.94 101 GLU A N 1
ATOM 797 C CA . GLU A 1 101 ? -13.672 -2.595 5.215 1.00 85.94 101 GLU A CA 1
ATOM 798 C C . GLU A 1 101 ? -13.882 -1.766 6.483 1.00 85.94 101 GLU A C 1
ATOM 800 O O . GLU A 1 101 ? -13.059 -1.746 7.401 1.00 85.94 101 GLU A O 1
ATOM 805 N N . PHE A 1 102 ? -14.986 -1.012 6.495 1.00 87.31 102 PHE A N 1
ATOM 806 C CA . PHE A 1 102 ? -15.294 -0.120 7.606 1.00 87.31 102 PHE A CA 1
ATOM 807 C C . PHE A 1 102 ? -15.545 -0.907 8.888 1.00 87.31 102 PHE A C 1
ATOM 809 O O . PHE A 1 102 ? -16.403 -1.790 8.936 1.00 87.31 102 PHE A O 1
ATOM 816 N N . LEU A 1 103 ? -14.819 -0.537 9.941 1.00 85.06 103 LEU A N 1
ATOM 817 C CA . LEU A 1 103 ? -15.067 -1.035 11.284 1.00 85.06 103 LEU A CA 1
ATOM 818 C C . LEU A 1 103 ? -16.079 -0.128 11.989 1.00 85.06 103 LEU A C 1
ATOM 820 O O . LEU A 1 103 ? -15.938 1.097 11.966 1.00 85.06 103 LEU A O 1
ATOM 824 N N . ASP A 1 104 ? -17.067 -0.727 12.659 1.00 82.56 104 ASP A N 1
ATOM 825 C CA . ASP A 1 104 ? -17.958 0.030 13.537 1.00 82.56 104 ASP A CA 1
ATOM 826 C C . ASP A 1 104 ? -17.141 0.685 14.660 1.00 82.56 104 ASP A C 1
ATOM 828 O O . ASP A 1 104 ? -16.237 0.087 15.251 1.00 82.56 104 ASP A O 1
ATOM 832 N N . PHE A 1 105 ? -17.460 1.933 14.980 1.00 79.81 105 PHE A N 1
ATOM 833 C CA . PHE A 1 105 ? -16.755 2.683 16.007 1.00 79.81 105 PHE A CA 1
ATOM 834 C C . PHE A 1 105 ? -16.780 2.016 17.377 1.00 79.81 105 PHE A C 1
ATOM 836 O O . PHE A 1 105 ? -15.784 2.057 18.101 1.00 79.81 105 PHE A O 1
ATOM 843 N N . HIS A 1 106 ? -17.892 1.364 17.721 1.00 84.06 106 HIS A N 1
ATOM 844 C CA . HIS A 1 106 ? -18.011 0.625 18.973 1.00 84.06 106 HIS A CA 1
ATOM 845 C C . HIS A 1 106 ? -16.979 -0.510 19.079 1.00 84.06 106 HIS A C 1
ATOM 847 O O . HIS A 1 106 ? -16.620 -0.918 20.188 1.00 84.06 106 HIS A O 1
ATOM 853 N N . ASP A 1 107 ? -16.453 -0.975 17.943 1.00 86.56 107 ASP A N 1
ATOM 854 C CA . ASP A 1 107 ? -15.449 -2.027 17.855 1.00 86.56 107 ASP A CA 1
ATOM 855 C C . ASP A 1 107 ? -14.010 -1.500 17.748 1.00 86.56 107 ASP A C 1
ATOM 857 O O . ASP A 1 107 ? -13.071 -2.269 17.965 1.00 86.56 107 ASP A O 1
ATOM 861 N N . VAL A 1 108 ? -13.794 -0.201 17.508 1.00 85.75 108 VAL A N 1
ATOM 862 C CA . VAL A 1 108 ? -12.446 0.399 17.442 1.00 85.75 108 VAL A CA 1
ATOM 863 C C . VAL A 1 108 ? -11.639 0.151 18.726 1.00 85.75 108 VAL A C 1
ATOM 865 O O . VAL A 1 108 ? -10.502 -0.313 18.616 1.00 85.75 108 VAL A O 1
ATOM 868 N N . PRO A 1 109 ? -12.180 0.340 19.950 1.00 87.25 109 PRO A N 1
ATOM 869 C CA . PRO A 1 109 ? -11.442 0.024 21.175 1.00 87.25 109 PRO A CA 1
ATOM 870 C C . PRO A 1 109 ? -11.041 -1.453 21.289 1.00 87.25 109 PRO A C 1
ATOM 872 O O . PRO A 1 109 ? -10.028 -1.763 21.912 1.00 87.25 109 PRO A O 1
ATOM 875 N N . LYS A 1 110 ? -11.784 -2.374 20.655 1.00 87.25 110 LYS A N 1
ATOM 876 C CA . LYS A 1 110 ? -11.461 -3.813 20.643 1.00 87.25 110 LYS A CA 1
ATOM 877 C C . LYS A 1 110 ? -10.210 -4.124 19.817 1.00 87.25 110 LYS A C 1
ATOM 879 O O . LYS A 1 110 ? -9.672 -5.224 19.911 1.00 87.25 110 LYS A O 1
ATOM 884 N N . ARG A 1 111 ? -9.744 -3.171 19.005 1.00 84.06 111 ARG A N 1
ATOM 885 C CA . ARG A 1 111 ? -8.507 -3.268 18.221 1.00 84.06 111 ARG A CA 1
ATOM 886 C C . ARG A 1 111 ? -7.277 -2.782 18.978 1.00 84.06 111 ARG A C 1
ATOM 888 O O . ARG A 1 111 ? -6.178 -2.892 18.445 1.00 84.06 111 ARG A O 1
ATOM 895 N N . LEU A 1 112 ? -7.432 -2.271 20.201 1.00 84.62 112 LEU A N 1
ATOM 896 C CA . LEU A 1 112 ? -6.298 -1.854 21.018 1.00 84.62 112 LEU A CA 1
ATOM 897 C C . LEU A 1 112 ? -5.333 -3.035 21.217 1.00 84.62 112 LEU A C 1
ATOM 899 O O . LEU A 1 112 ? -5.745 -4.110 21.646 1.00 84.62 112 LEU A O 1
ATOM 903 N N . ASN A 1 113 ? -4.052 -2.826 20.901 1.00 84.25 113 ASN A N 1
ATOM 904 C CA . ASN A 1 113 ? -2.989 -3.842 20.908 1.00 84.25 113 ASN A CA 1
ATOM 905 C C . ASN A 1 113 ? -3.145 -4.973 19.867 1.00 84.25 113 ASN A C 1
ATOM 907 O O . ASN A 1 113 ? -2.397 -5.951 19.913 1.00 84.25 113 ASN A O 1
ATOM 911 N N . ASN A 1 114 ? -4.096 -4.871 18.930 1.00 86.56 114 ASN A N 1
ATOM 912 C CA . ASN A 1 114 ? -4.183 -5.760 17.774 1.00 86.56 114 ASN A CA 1
ATOM 913 C C . ASN A 1 114 ? -3.590 -5.079 16.541 1.00 86.56 114 ASN A C 1
ATOM 915 O O . ASN A 1 114 ? -4.294 -4.517 15.699 1.00 86.56 114 ASN A O 1
ATOM 919 N N . ASP A 1 115 ? -2.278 -5.218 16.422 1.00 85.25 115 ASP A N 1
ATOM 920 C CA . ASP A 1 115 ? -1.484 -4.571 15.386 1.00 85.25 115 ASP A CA 1
ATOM 921 C C . ASP A 1 115 ? -1.439 -5.385 14.087 1.00 85.25 115 ASP A C 1
ATOM 923 O O . ASP A 1 115 ? -0.568 -5.164 13.255 1.00 85.25 115 ASP A O 1
ATOM 927 N N . LEU A 1 116 ? -2.316 -6.376 13.888 1.00 87.62 116 LEU A N 1
ATOM 928 C CA . LEU A 1 116 ? -2.215 -7.248 12.717 1.00 87.62 116 LEU A CA 1
ATOM 929 C C . LEU A 1 116 ? -2.729 -6.574 11.438 1.00 87.62 116 LEU A C 1
ATOM 931 O O . LEU A 1 116 ? -2.050 -6.626 10.413 1.00 87.62 116 LEU A O 1
ATOM 935 N N . HIS A 1 117 ? -3.901 -5.938 11.500 1.00 88.12 117 HIS A N 1
ATOM 936 C CA . HIS A 1 117 ? -4.525 -5.258 10.359 1.00 88.12 117 HIS A CA 1
ATOM 937 C C . HIS A 1 117 ? -4.914 -3.827 10.721 1.00 88.12 117 HIS A C 1
ATOM 939 O O . HIS A 1 117 ? -5.376 -3.573 11.840 1.00 88.12 117 HIS A O 1
ATOM 945 N N . LEU A 1 118 ? -4.753 -2.925 9.755 1.00 89.75 118 LEU A N 1
ATOM 946 C CA . LEU A 1 118 ? -5.306 -1.576 9.813 1.00 89.75 118 LEU A CA 1
ATOM 947 C C . LEU A 1 118 ? -6.838 -1.627 9.727 1.00 89.75 118 LEU A C 1
ATOM 949 O O . LEU A 1 118 ? -7.420 -2.663 9.405 1.00 89.75 118 LEU A O 1
ATOM 953 N N . ILE A 1 119 ? -7.475 -0.514 10.075 1.00 88.31 119 ILE A N 1
ATOM 954 C CA . ILE A 1 119 ? -8.929 -0.358 10.043 1.00 88.31 119 ILE A CA 1
ATOM 955 C C . ILE A 1 119 ? -9.293 0.787 9.108 1.00 88.31 119 ILE A C 1
ATOM 957 O O . ILE A 1 119 ? -8.592 1.802 9.085 1.00 88.31 119 ILE A O 1
ATOM 961 N N . ASP A 1 120 ? -10.417 0.649 8.414 1.00 88.75 120 ASP A N 1
ATOM 962 C CA . ASP A 1 120 ? -11.017 1.757 7.685 1.00 88.75 120 ASP A CA 1
ATOM 963 C C . ASP A 1 120 ? -12.089 2.415 8.556 1.00 88.75 120 ASP A C 1
ATOM 965 O O . ASP A 1 120 ? -12.917 1.746 9.180 1.00 88.75 120 ASP A O 1
ATOM 969 N N . VAL A 1 121 ? -12.079 3.747 8.601 1.00 86.12 121 VAL A N 1
ATOM 970 C CA . VAL A 1 121 ? -13.057 4.559 9.335 1.00 86.12 121 VAL A CA 1
ATOM 971 C C . VAL A 1 121 ? -13.580 5.671 8.430 1.00 86.12 121 VAL A C 1
ATOM 973 O O . VAL A 1 121 ? -12.837 6.227 7.621 1.00 86.12 121 VAL A O 1
ATOM 976 N N . MET A 1 122 ? -14.858 6.020 8.569 1.00 86.31 122 MET A N 1
ATOM 977 C CA . MET A 1 122 ? -15.496 7.118 7.838 1.00 86.31 122 MET A CA 1
ATOM 978 C C . MET A 1 122 ? -16.232 8.018 8.820 1.00 86.31 122 MET A C 1
ATOM 980 O O . MET A 1 122 ? -17.030 7.515 9.595 1.00 86.31 122 MET A O 1
ATOM 984 N N . GLY A 1 123 ? -16.019 9.334 8.740 1.00 85.88 123 GLY A N 1
ATOM 985 C CA . GLY A 1 123 ? -16.727 10.321 9.555 1.00 85.88 123 GLY A CA 1
ATOM 986 C C . GLY A 1 123 ? -16.503 11.758 9.098 1.00 85.88 123 GLY A C 1
ATOM 987 O O . GLY A 1 123 ? -15.819 12.023 8.110 1.00 85.88 123 GLY A O 1
ATOM 988 N N . PHE A 1 124 ? -17.057 12.699 9.852 1.00 89.62 124 PHE A N 1
ATOM 989 C CA . PHE A 1 124 ? -16.884 14.133 9.670 1.00 89.62 124 PHE A CA 1
ATOM 990 C C . PHE A 1 124 ? -15.560 14.613 10.261 1.00 89.62 124 PHE A C 1
ATOM 992 O O . PHE A 1 124 ? -15.299 14.484 11.455 1.00 89.62 124 PHE A O 1
ATOM 999 N N . LEU A 1 125 ? -14.725 15.236 9.434 1.00 91.88 125 LEU A N 1
ATOM 1000 C CA . LEU A 1 125 ? -13.516 15.898 9.907 1.00 91.88 125 LEU A CA 1
ATOM 1001 C C . LEU A 1 125 ? -13.892 17.162 10.696 1.00 91.88 125 LEU A C 1
ATOM 1003 O O . LEU A 1 125 ? -14.413 18.119 10.129 1.00 91.88 125 LEU A O 1
ATOM 1007 N N . CYS A 1 126 ? -13.629 17.168 12.002 1.00 93.25 126 CYS A N 1
ATOM 1008 C CA . CYS A 1 126 ? -13.991 18.271 12.901 1.00 93.25 126 CYS A CA 1
ATOM 1009 C C . CYS A 1 126 ? -12.792 19.073 13.405 1.00 93.25 126 CYS A C 1
ATOM 1011 O O . CYS A 1 126 ? -12.970 20.147 13.973 1.00 93.25 126 CYS A O 1
ATOM 1013 N N . GLY A 1 127 ? -11.576 18.570 13.216 1.00 93.25 127 GLY A N 1
ATOM 1014 C CA . GLY A 1 127 ? -10.372 19.283 13.611 1.00 93.25 127 GLY A CA 1
ATOM 1015 C C . GLY A 1 127 ? -9.130 18.694 12.971 1.00 93.25 127 GLY A C 1
ATOM 1016 O O . GLY A 1 127 ? -9.052 17.491 12.729 1.00 93.25 127 GLY A O 1
ATOM 1017 N N . ILE A 1 128 ? -8.155 19.556 12.717 1.00 94.44 128 ILE A N 1
ATOM 1018 C CA . ILE A 1 128 ? -6.830 19.190 12.229 1.00 94.44 128 ILE A CA 1
ATOM 1019 C C . ILE A 1 128 ? -5.832 19.912 13.133 1.00 94.44 128 ILE A C 1
ATOM 1021 O O . ILE A 1 128 ? -5.951 21.120 13.334 1.00 94.44 128 ILE A O 1
ATOM 1025 N N . SER A 1 129 ? -4.882 19.184 13.713 1.00 92.88 129 SER A N 1
ATOM 1026 C CA . SER A 1 129 ? -3.827 19.782 14.527 1.00 92.88 129 SER A CA 1
ATOM 1027 C C . SER A 1 129 ? -2.759 20.446 13.660 1.00 92.88 129 SER A C 1
ATOM 1029 O O . SER A 1 129 ? -2.637 20.184 12.459 1.00 92.88 129 SER A O 1
ATOM 1031 N N . GLU A 1 130 ? -1.902 21.239 14.296 1.00 92.81 130 GLU A N 1
ATOM 1032 C CA . GLU A 1 130 ? -0.616 21.588 13.701 1.00 92.81 130 GLU A CA 1
ATOM 1033 C C . GLU A 1 130 ? 0.240 20.333 13.487 1.00 92.81 130 GLU A C 1
ATOM 1035 O O . GLU A 1 130 ? 0.053 19.299 14.143 1.00 92.81 130 GLU A O 1
ATOM 1040 N N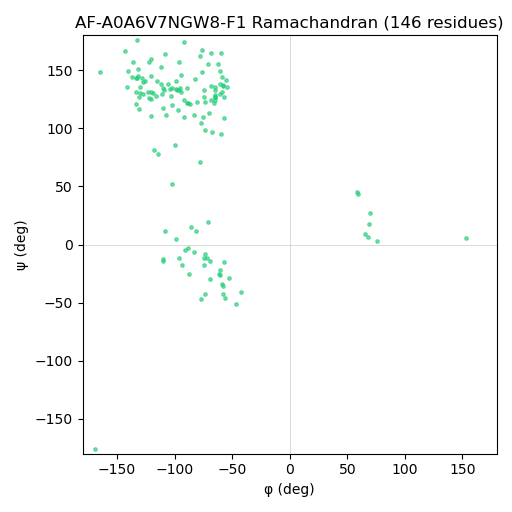 . ILE A 1 131 ? 1.161 20.433 12.531 1.00 90.44 131 ILE A N 1
ATOM 1041 C CA . ILE A 1 131 ? 2.132 19.383 12.242 1.00 90.44 131 ILE A CA 1
ATOM 1042 C C . ILE A 1 131 ? 3.186 19.398 13.348 1.00 90.44 131 ILE A C 1
ATOM 1044 O O . ILE A 1 131 ? 3.800 20.431 13.601 1.00 90.44 131 ILE A O 1
ATOM 1048 N N . SER A 1 132 ? 3.427 18.250 13.972 1.00 88.00 132 SER A N 1
ATOM 1049 C CA . SER A 1 132 ? 4.501 18.064 14.942 1.00 88.00 132 SER A CA 1
ATOM 1050 C C . SER A 1 132 ? 5.584 17.128 14.410 1.00 88.00 132 SER A C 1
ATOM 1052 O O . SER A 1 132 ? 5.325 16.256 13.581 1.00 88.00 132 SER A O 1
ATOM 1054 N N . GLU A 1 133 ? 6.808 17.304 14.903 1.00 86.31 133 GLU A N 1
ATOM 1055 C CA . GLU A 1 133 ? 7.965 16.453 14.600 1.00 86.31 133 GLU A CA 1
ATOM 1056 C C . GLU A 1 133 ? 8.450 15.798 15.902 1.00 86.31 133 GLU A C 1
ATOM 1058 O O . GLU A 1 133 ? 9.345 16.320 16.574 1.00 86.31 133 GLU A O 1
ATOM 1063 N N . PRO A 1 134 ? 7.812 14.703 16.349 1.00 71.31 134 PRO A N 1
ATOM 1064 C CA . PRO A 1 134 ? 8.238 14.043 17.570 1.00 71.31 134 PRO A CA 1
ATOM 1065 C C . PRO A 1 134 ? 9.645 13.453 17.397 1.00 71.31 134 PRO A C 1
ATOM 1067 O O . PRO A 1 134 ? 9.935 12.774 16.417 1.00 71.31 134 PRO A O 1
ATOM 1070 N N . ASN A 1 135 ? 10.505 13.702 18.388 1.00 62.31 135 ASN A N 1
ATOM 1071 C CA . ASN A 1 135 ? 11.850 13.131 18.552 1.00 62.31 135 ASN A CA 1
ATOM 1072 C C . ASN A 1 135 ? 12.935 13.564 17.547 1.00 62.31 135 ASN A C 1
ATOM 1074 O O . ASN A 1 135 ? 13.968 12.906 17.463 1.00 62.31 135 ASN A O 1
ATOM 1078 N N . GLY A 1 136 ? 12.759 14.669 16.814 1.00 57.47 136 GLY A N 1
ATOM 1079 C CA . GLY A 1 136 ? 13.788 15.159 15.878 1.00 57.47 136 GLY A CA 1
ATOM 1080 C C . GLY A 1 136 ? 14.017 14.248 14.663 1.00 57.47 136 GLY A C 1
ATOM 1081 O O . GLY A 1 136 ? 14.917 14.497 13.857 1.00 57.47 136 GLY A O 1
ATOM 1082 N N . ASP A 1 137 ? 13.190 13.214 14.510 1.00 58.34 137 ASP A N 1
ATOM 1083 C CA . ASP A 1 137 ? 13.088 12.432 13.291 1.00 58.34 137 ASP A CA 1
ATOM 1084 C C . ASP A 1 137 ? 12.414 13.266 12.197 1.00 58.34 137 ASP A C 1
ATOM 1086 O O . ASP A 1 137 ? 11.595 14.146 12.457 1.00 58.34 137 ASP A O 1
ATOM 1090 N N . ARG A 1 138 ? 12.681 12.942 10.927 1.00 67.19 138 ARG A N 1
A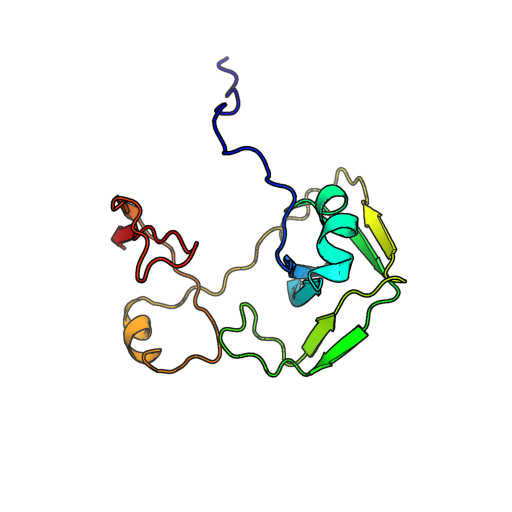TOM 1091 C CA . ARG A 1 138 ? 12.025 13.585 9.766 1.00 67.19 138 ARG A CA 1
ATOM 1092 C C . ARG A 1 138 ? 10.544 13.182 9.616 1.00 67.19 138 ARG A C 1
ATOM 1094 O O . ARG A 1 138 ? 9.991 13.293 8.521 1.00 67.19 138 ARG A O 1
ATOM 1101 N N . ILE A 1 139 ? 9.922 12.666 10.677 1.00 73.25 139 ILE A N 1
ATOM 1102 C CA . ILE A 1 139 ? 8.540 12.194 10.700 1.00 73.25 139 ILE A CA 1
ATOM 1103 C C . ILE A 1 139 ? 7.653 13.356 11.130 1.00 73.25 139 ILE A C 1
ATOM 1105 O O . ILE A 1 139 ? 7.650 13.774 12.283 1.00 73.25 139 ILE A O 1
ATOM 1109 N N . LYS A 1 140 ? 6.876 13.855 10.174 1.00 81.88 140 LYS A N 1
ATOM 1110 C CA . LYS A 1 140 ? 5.847 14.864 10.402 1.00 81.88 140 LYS A CA 1
ATOM 1111 C C . LYS A 1 140 ? 4.538 14.167 10.735 1.00 81.88 140 LYS A C 1
ATOM 1113 O O . LYS A 1 140 ? 4.044 13.381 9.930 1.00 81.88 140 LYS A O 1
ATOM 1118 N N . ILE A 1 141 ? 3.977 14.459 11.900 1.00 85.62 141 ILE A N 1
ATOM 1119 C CA . ILE A 1 141 ? 2.693 13.924 12.347 1.00 85.62 141 ILE A CA 1
ATOM 1120 C C . ILE A 1 141 ? 1.671 15.049 12.365 1.00 85.62 141 ILE A C 1
ATOM 1122 O O . ILE A 1 141 ? 1.893 16.094 12.966 1.00 85.62 141 ILE A O 1
ATOM 1126 N N . GLN A 1 142 ? 0.520 14.810 11.747 1.00 91.31 142 GLN A N 1
ATOM 1127 C CA . GLN A 1 142 ? -0.648 15.671 11.856 1.00 91.31 142 GLN A CA 1
ATOM 1128 C C . GLN A 1 142 ? -1.810 14.837 12.379 1.00 91.31 142 GLN A C 1
ATOM 1130 O O . GLN A 1 142 ? -2.105 13.771 11.843 1.00 91.31 142 GLN A O 1
ATOM 1135 N N . LYS A 1 143 ? -2.443 15.293 13.458 1.00 89.75 143 LYS A N 1
ATOM 1136 C CA . LYS A 1 143 ? -3.574 14.595 14.064 1.00 89.75 143 LYS A CA 1
ATOM 1137 C C . LYS A 1 143 ? -4.867 15.166 13.502 1.00 89.75 143 LYS A C 1
ATOM 1139 O O . LYS A 1 143 ? -5.065 16.378 13.508 1.00 89.75 143 LYS A O 1
ATOM 1144 N N . CYS A 1 144 ? -5.755 14.284 13.068 1.00 87.88 144 CYS A N 1
ATOM 1145 C CA . CYS A 1 144 ? -7.098 14.639 12.631 1.00 87.88 144 CYS A CA 1
ATOM 1146 C C . CYS A 1 144 ? -8.111 14.134 13.656 1.00 87.88 144 CYS A C 1
ATOM 1148 O O . CYS A 1 144 ? -8.053 12.978 14.075 1.00 87.88 144 CYS A O 1
ATOM 1150 N N . THR A 1 145 ? -9.047 14.996 14.040 1.00 89.12 145 THR A N 1
ATOM 1151 C CA . THR A 1 145 ? -10.190 14.632 14.875 1.00 89.12 145 THR A CA 1
ATOM 1152 C C . THR A 1 145 ? -11.378 14.386 13.966 1.00 89.12 145 THR A C 1
ATOM 1154 O O . THR A 1 145 ? -11.864 15.304 13.300 1.00 89.12 145 THR A O 1
ATOM 1157 N N . ILE A 1 146 ? -11.845 13.145 13.954 1.00 85.69 146 ILE A N 1
ATOM 1158 C CA . ILE A 1 146 ? -13.030 12.730 13.213 1.00 85.69 146 ILE A CA 1
ATOM 1159 C C . ILE A 1 146 ? -14.170 12.577 14.219 1.00 85.69 146 ILE A C 1
ATOM 1161 O O . ILE A 1 146 ? -14.018 11.902 15.237 1.00 85.69 146 ILE A O 1
ATOM 1165 N N . ARG A 1 147 ? -15.296 13.230 13.946 1.00 81.25 147 ARG A N 1
ATOM 1166 C CA . ARG A 1 147 ? -16.577 12.974 14.597 1.00 81.25 147 ARG A CA 1
ATOM 1167 C C . ARG A 1 147 ? -17.383 12.070 13.685 1.00 81.25 147 ARG A C 1
ATOM 1169 O O . ARG A 1 147 ? -17.470 12.328 12.492 1.00 81.25 147 ARG A O 1
ATOM 1176 N N . LEU A 1 148 ? -17.967 11.032 14.247 1.00 69.88 148 LEU A N 1
ATOM 1177 C CA . LEU A 1 148 ? -18.857 10.134 13.526 1.00 69.88 148 LEU A CA 1
ATOM 1178 C C . LEU A 1 148 ? -20.297 10.626 13.655 1.00 69.88 148 LEU A C 1
ATOM 1180 O O . LEU A 1 148 ? -20.639 11.133 14.753 1.00 69.88 148 LEU A O 1
#

Mean predicted aligned error: 9.93 Å

Radius of gyration: 18.13 Å; Cα contacts (8 Å, |Δi|>4): 205; chains: 1; bounding box: 38×42×42 Å

Nearest PDB structures (foldseek):
  1jmc-assembly1_A  TM=7.792E-01  e=5.592E-05  Homo sapiens
  4gop-assembly2_Z  TM=6.201E-01  e=1.444E-05  Mycosarcoma maydis
  1fgu-assembly1_B  TM=5.576E-01  e=3.635E-05  Homo sapiens
  8a3t-assembly1_T  TM=4.269E-01  e=5.554E+00  Saccharomyces cerevisiae

Sequence (148 aa):
MAGLGALPGGPPLVPGRDSLDLILINEKGVQIHAVIKKVHATHFRPLIQEGKIYVISNFKVLPNRLSFRPVHNNYMISFYAITSIKEIKTDVIDNQRHQFEFLDFHDVPKRLNNDLHLIDVMGFLCGISEISEPNGDRIKIQKCTIRL

InterPro domains:
  IPR003871 Replication protein A 70 kDa DNA-binding subunit B/D, first OB fold domain [PF02721] (17-87)
  IPR012340 Nucleic acid-binding, OB-fold [G3DSA:2.40.50.140] (15-88)
  IPR012340 Nucleic acid-binding, OB-fold [SSF50249] (20-88)

Secondary structure (DSSP, 8-state):
----PPPS-PPP----SS-EEEEEE-TTS-EEEEEE-HHHHHHHGGG--TT-EEEEES-EEEE---SSBSSS-SEEEEE-TT-EEEEE--S---S-S----BPPGGGGGGGTT--SB--B---EEEEEPPPB-GGGSS--B--EEEE-